Protein AF-A0A367J8D6-F1 (afdb_monomer)

Foldseek 3Di:
DDDDDVVVVQVVVQVVVQVVLVVLVLPFAKAKDWDDDPFKIWIWIWTDDPNDIDIGTPDIAGHDDDPVCVVRVVVVVVRVVVNVVSVVVSVVSSVVSVVVVVVVVVVVVVVVVVVVPDDPPDDDDDDDD

Radius of gyration: 26.71 Å; Cα contacts (8 Å, |Δi|>4): 122; chains: 1; bounding box: 80×25×90 Å

Sequence (129 aa):
RGDISDFVKLGIEMRDMLDEILSIGVDDASVFGILIEGKQVSTYAMNTKSGVFRMIQLGEYNAIEKLSELGHFPALFTGLMQVKNIALNTARAIEKTERENSRGKKRERVDRRKSAGSIPTLKKLRPST

Structure (mmCIF, N/CA/C/O backbone):
data_AF-A0A367J8D6-F1
#
_entry.id   AF-A0A367J8D6-F1
#
loop_
_atom_site.group_PDB
_atom_site.id
_atom_site.type_symbol
_atom_site.label_atom_id
_atom_site.label_alt_id
_atom_site.label_comp_id
_atom_site.label_asym_id
_atom_site.label_entity_id
_atom_site.label_seq_id
_atom_site.pdbx_PDB_ins_code
_atom_site.Cartn_x
_atom_site.Cartn_y
_atom_site.Cartn_z
_atom_site.occupancy
_atom_site.B_iso_or_equiv
_atom_site.auth_seq_id
_atom_site.auth_comp_id
_atom_site.auth_asym_id
_atom_site.auth_atom_id
_atom_site.pdbx_PDB_model_num
ATOM 1 N N . ARG A 1 1 ? -27.686 -0.433 -12.600 1.00 48.22 1 ARG A N 1
ATOM 2 C CA . ARG A 1 1 ? -26.209 -0.333 -12.674 1.00 48.22 1 ARG A CA 1
ATOM 3 C C . ARG A 1 1 ? -25.732 -0.353 -11.235 1.00 48.22 1 ARG A C 1
ATOM 5 O O . ARG A 1 1 ? -26.138 0.539 -10.512 1.00 48.22 1 ARG A O 1
ATOM 12 N N . GLY A 1 2 ? -25.060 -1.417 -10.797 1.00 62.97 2 GLY A N 1
ATOM 13 C CA . GLY A 1 2 ? -24.491 -1.467 -9.447 1.00 62.97 2 GLY A CA 1
ATOM 14 C C . GLY A 1 2 ? -23.197 -0.665 -9.419 1.00 62.97 2 GLY A C 1
ATOM 15 O O . GLY A 1 2 ? -22.439 -0.723 -10.390 1.00 62.97 2 GLY A O 1
ATOM 16 N N . ASP A 1 3 ? -22.983 0.102 -8.358 1.00 82.81 3 ASP A N 1
ATOM 17 C CA . ASP A 1 3 ? -21.739 0.836 -8.160 1.00 82.81 3 ASP A CA 1
ATOM 18 C C . ASP A 1 3 ? -20.574 -0.144 -7.966 1.00 82.81 3 ASP A C 1
ATOM 20 O O . ASP A 1 3 ? -20.717 -1.205 -7.356 1.00 82.81 3 ASP A O 1
ATOM 24 N N . ILE A 1 4 ? -19.412 0.194 -8.527 1.00 88.19 4 ILE A N 1
ATOM 25 C CA . ILE A 1 4 ? -18.181 -0.583 -8.341 1.00 88.19 4 ILE A CA 1
ATOM 26 C C . ILE A 1 4 ? -17.727 -0.408 -6.884 1.00 88.19 4 ILE A C 1
ATOM 28 O O . ILE A 1 4 ? -17.629 0.727 -6.413 1.00 88.19 4 ILE A O 1
ATOM 32 N N . SER A 1 5 ? -17.431 -1.515 -6.195 1.00 94.38 5 SER A N 1
ATOM 33 C CA . SER A 1 5 ? -16.904 -1.512 -4.820 1.00 94.38 5 SER A CA 1
ATOM 34 C C . SER A 1 5 ? -15.568 -0.765 -4.732 1.00 94.38 5 SER A C 1
ATOM 36 O O . SER A 1 5 ? -14.719 -0.889 -5.618 1.00 94.38 5 SER A O 1
ATOM 38 N N . ASP A 1 6 ? -15.354 -0.033 -3.638 1.00 95.38 6 ASP A N 1
ATOM 39 C CA . ASP A 1 6 ? -14.107 0.696 -3.388 1.00 95.38 6 ASP A CA 1
ATOM 40 C C . ASP A 1 6 ? -12.895 -0.236 -3.258 1.00 95.38 6 ASP A C 1
ATOM 42 O O . ASP A 1 6 ? -11.801 0.133 -3.678 1.00 95.38 6 ASP A O 1
ATOM 46 N N . PHE A 1 7 ? -13.092 -1.484 -2.815 1.00 96.00 7 PHE A N 1
ATOM 47 C CA . PHE A 1 7 ? -12.056 -2.518 -2.862 1.00 96.00 7 PHE A CA 1
ATOM 48 C C . PHE A 1 7 ? -11.575 -2.787 -4.298 1.00 96.00 7 PHE A C 1
ATOM 50 O O . PHE A 1 7 ? -10.374 -2.874 -4.555 1.00 96.00 7 PHE A O 1
ATOM 57 N N . VAL A 1 8 ? -12.503 -2.872 -5.258 1.00 95.94 8 VAL A N 1
ATOM 58 C CA . VAL A 1 8 ? -12.168 -3.093 -6.675 1.00 95.94 8 VAL A CA 1
ATOM 59 C C . VAL A 1 8 ? -11.464 -1.870 -7.261 1.00 95.94 8 VAL A C 1
ATOM 61 O O . VAL A 1 8 ? -10.474 -2.029 -7.971 1.00 95.94 8 VAL A O 1
ATOM 64 N N . LYS A 1 9 ? -11.928 -0.657 -6.936 1.00 96.62 9 LYS A N 1
ATOM 65 C CA . LYS A 1 9 ? -11.270 0.589 -7.367 1.00 96.62 9 LYS A CA 1
ATOM 66 C C . LYS A 1 9 ? -9.843 0.678 -6.831 1.00 96.62 9 LYS A C 1
ATOM 68 O O . LYS A 1 9 ? -8.937 0.987 -7.595 1.00 96.62 9 LYS A O 1
ATOM 73 N N . LEU A 1 10 ? -9.641 0.340 -5.555 1.00 97.50 10 LEU A N 1
ATOM 74 C CA . LEU A 1 10 ? -8.316 0.298 -4.941 1.00 97.50 10 LEU A CA 1
ATOM 75 C C . LEU A 1 10 ? -7.399 -0.692 -5.666 1.00 97.50 10 LEU A C 1
ATOM 77 O O . LEU A 1 10 ? -6.250 -0.368 -5.950 1.00 97.50 10 LEU A O 1
ATOM 81 N N . GLY A 1 11 ? -7.905 -1.881 -6.002 1.00 97.44 11 GLY A N 1
ATOM 82 C CA . GLY A 1 11 ? -7.145 -2.873 -6.759 1.00 97.44 11 GLY A CA 1
ATOM 83 C C . GLY A 1 11 ? -6.735 -2.389 -8.155 1.00 97.44 11 GLY A C 1
ATOM 84 O O . GLY A 1 11 ? -5.612 -2.653 -8.576 1.00 97.44 11 GLY A O 1
ATOM 85 N N . ILE A 1 12 ? -7.614 -1.667 -8.857 1.00 97.25 12 ILE A N 1
ATOM 86 C CA . ILE A 1 12 ? -7.309 -1.073 -10.169 1.00 97.25 12 ILE A CA 1
ATOM 87 C C . ILE A 1 12 ? -6.213 -0.012 -10.028 1.00 97.25 12 ILE A C 1
ATOM 89 O O . ILE A 1 12 ? -5.190 -0.119 -10.693 1.00 97.25 12 ILE A O 1
ATOM 93 N N . GLU A 1 13 ? -6.369 0.932 -9.099 1.00 97.50 13 GLU A N 1
ATOM 94 C CA . GLU A 1 13 ? -5.387 2.000 -8.872 1.00 97.50 13 GLU A CA 1
ATOM 95 C C . GLU A 1 13 ? -4.008 1.436 -8.492 1.00 97.50 13 GLU A C 1
ATOM 97 O O . GLU A 1 13 ? -2.973 1.841 -9.018 1.00 97.50 13 GLU A O 1
ATOM 102 N N . MET A 1 14 ? -3.978 0.443 -7.597 1.00 97.50 14 MET A N 1
ATOM 103 C CA . MET A 1 14 ? -2.737 -0.228 -7.209 1.00 97.50 14 MET A CA 1
ATOM 104 C C . MET A 1 14 ? -2.077 -0.947 -8.387 1.00 97.50 14 MET A C 1
ATOM 106 O O . MET A 1 14 ? -0.850 -0.954 -8.489 1.00 97.50 14 MET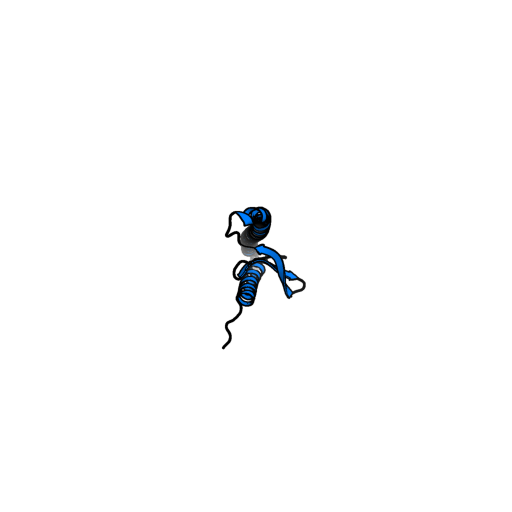 A O 1
ATOM 110 N N . ARG A 1 15 ? -2.863 -1.551 -9.278 1.00 97.25 15 ARG A N 1
ATOM 111 C CA . ARG A 1 15 ? -2.323 -2.190 -10.475 1.00 97.25 15 ARG A CA 1
ATOM 112 C C . ARG A 1 15 ? -1.693 -1.159 -11.404 1.00 97.25 15 ARG A C 1
ATOM 114 O O . ARG A 1 15 ? -0.554 -1.368 -11.808 1.00 97.25 15 ARG A O 1
ATOM 121 N N . ASP A 1 16 ? -2.401 -0.072 -11.692 1.00 96.94 16 ASP A N 1
ATOM 122 C CA . ASP A 1 16 ? -1.933 0.967 -12.612 1.00 96.94 16 ASP A CA 1
ATOM 123 C C . ASP A 1 16 ? -0.626 1.598 -12.100 1.00 96.94 16 ASP A C 1
ATOM 125 O O . ASP A 1 16 ? 0.359 1.669 -12.835 1.00 96.94 16 ASP A O 1
ATOM 129 N N . MET A 1 17 ? -0.548 1.917 -10.800 1.00 96.00 17 MET A N 1
ATOM 130 C CA . MET A 1 17 ? 0.697 2.384 -10.172 1.00 96.00 17 MET A CA 1
ATOM 131 C C . MET A 1 17 ? 1.843 1.371 -10.301 1.00 96.00 17 MET A C 1
ATOM 133 O O . MET A 1 17 ? 2.994 1.749 -10.528 1.00 96.00 17 MET A O 1
ATOM 137 N N . LEU A 1 18 ? 1.568 0.077 -10.112 1.00 96.12 18 LEU A N 1
ATOM 138 C CA . LEU A 1 18 ? 2.606 -0.945 -10.217 1.00 96.12 18 LEU A CA 1
ATOM 139 C C . LEU A 1 18 ? 3.082 -1.111 -11.665 1.00 96.12 18 LEU A C 1
ATOM 141 O O . LEU A 1 18 ? 4.286 -1.226 -11.884 1.00 96.12 18 LEU A O 1
ATOM 145 N N . ASP A 1 19 ? 2.169 -1.080 -12.636 1.00 95.81 19 ASP A N 1
ATOM 146 C CA . ASP A 1 19 ? 2.487 -1.113 -14.066 1.00 95.81 19 ASP A CA 1
ATOM 147 C C . ASP A 1 19 ? 3.402 0.061 -14.460 1.00 95.81 19 ASP A C 1
ATOM 149 O O . ASP A 1 19 ? 4.417 -0.139 -15.137 1.00 95.81 19 ASP A O 1
ATOM 153 N N . GLU A 1 20 ? 3.124 1.271 -13.964 1.00 95.25 20 GLU A N 1
ATOM 154 C CA . GLU A 1 20 ? 3.993 2.434 -14.172 1.00 95.25 20 GLU A CA 1
ATOM 155 C C . GLU A 1 20 ? 5.403 2.211 -13.610 1.00 95.25 20 GLU A C 1
ATOM 157 O O . GLU A 1 20 ? 6.395 2.458 -14.300 1.00 95.25 20 GLU A O 1
ATOM 162 N N . ILE A 1 21 ? 5.521 1.683 -12.391 1.00 94.69 21 ILE A N 1
ATOM 163 C CA . ILE A 1 21 ? 6.822 1.428 -11.755 1.00 94.69 21 ILE A CA 1
ATOM 164 C C . ILE A 1 21 ? 7.613 0.346 -12.502 1.00 94.69 21 ILE A C 1
ATOM 166 O O . ILE A 1 21 ? 8.821 0.496 -12.718 1.00 94.69 21 ILE A O 1
ATOM 170 N N . LEU A 1 22 ? 6.946 -0.722 -12.941 1.00 93.62 22 LEU A N 1
ATOM 171 C CA . LEU A 1 22 ? 7.570 -1.772 -13.747 1.00 93.62 22 LEU A CA 1
ATOM 172 C C . LEU A 1 22 ? 8.056 -1.217 -15.094 1.00 93.62 22 LEU A C 1
ATOM 174 O O . LEU A 1 22 ? 9.139 -1.584 -15.550 1.00 93.62 22 LEU A O 1
ATOM 178 N N . SER A 1 23 ? 7.328 -0.270 -15.696 1.00 93.25 23 SER A N 1
ATOM 179 C CA . SER A 1 23 ? 7.735 0.386 -16.948 1.00 93.25 23 SER A CA 1
ATOM 180 C C . SER A 1 23 ? 9.031 1.207 -16.826 1.00 93.25 23 SER A C 1
ATOM 182 O O . SER A 1 23 ? 9.761 1.365 -17.807 1.00 93.25 23 SER A O 1
ATOM 184 N N . ILE A 1 24 ? 9.364 1.681 -15.618 1.00 92.12 24 ILE A N 1
ATOM 185 C CA . ILE A 1 24 ? 10.626 2.379 -15.313 1.00 92.12 24 ILE A CA 1
ATOM 186 C C . ILE A 1 24 ? 11.812 1.392 -15.254 1.00 92.12 24 ILE A C 1
ATOM 188 O O . ILE A 1 24 ? 12.971 1.800 -15.398 1.00 92.12 24 ILE A O 1
ATOM 192 N N . GLY A 1 25 ? 11.535 0.095 -15.086 1.00 92.00 25 GLY A N 1
ATOM 193 C CA . GLY A 1 25 ? 12.531 -0.967 -14.935 1.00 92.00 25 GLY A CA 1
ATOM 194 C C . GLY A 1 25 ? 12.897 -1.260 -13.479 1.00 92.00 25 GLY A C 1
ATOM 195 O O . GLY A 1 25 ? 14.017 -1.687 -13.206 1.00 92.00 25 GLY A O 1
ATOM 196 N N . VAL A 1 26 ? 12.007 -0.971 -12.524 1.00 91.75 26 VAL A N 1
ATOM 197 C CA . VAL A 1 26 ? 12.184 -1.403 -11.130 1.00 91.75 26 VAL A CA 1
ATOM 198 C C . VAL A 1 26 ? 11.648 -2.828 -10.990 1.00 91.75 26 VAL A C 1
ATOM 200 O O . VAL A 1 26 ? 10.441 -3.031 -10.869 1.00 91.75 26 VAL A O 1
ATOM 203 N N . ASP A 1 27 ? 12.548 -3.808 -10.984 1.00 86.06 27 ASP A N 1
ATOM 204 C CA . ASP A 1 27 ? 12.191 -5.206 -10.733 1.00 86.06 27 ASP A CA 1
ATOM 205 C C . ASP A 1 27 ? 11.729 -5.418 -9.276 1.00 86.06 27 ASP A C 1
ATOM 207 O O . ASP A 1 27 ? 12.153 -4.707 -8.361 1.00 86.06 27 ASP A O 1
ATOM 211 N N . ASP A 1 28 ? 10.848 -6.401 -9.055 1.00 86.06 28 ASP A N 1
ATOM 212 C CA . ASP A 1 28 ? 10.305 -6.782 -7.737 1.00 86.06 28 ASP A CA 1
ATOM 213 C C . ASP A 1 28 ? 9.647 -5.634 -6.936 1.00 86.06 28 ASP A C 1
ATOM 215 O O . ASP A 1 28 ? 9.586 -5.651 -5.701 1.00 86.06 28 ASP A O 1
ATOM 219 N N . ALA A 1 29 ? 9.105 -4.634 -7.636 1.00 92.25 29 ALA A N 1
ATOM 220 C CA . ALA A 1 29 ? 8.399 -3.522 -7.017 1.00 92.25 29 ALA A CA 1
ATOM 221 C C . ALA A 1 29 ? 7.146 -3.969 -6.246 1.00 92.25 29 ALA A C 1
ATOM 223 O O . ALA A 1 29 ? 6.485 -4.964 -6.555 1.00 92.25 29 ALA A O 1
ATOM 224 N N . SER A 1 30 ? 6.809 -3.200 -5.212 1.00 94.31 30 SER A N 1
ATOM 225 C CA . SER A 1 30 ? 5.555 -3.341 -4.477 1.00 94.31 30 SER A CA 1
ATOM 226 C C . SER A 1 30 ? 4.928 -1.970 -4.257 1.00 94.31 30 SER A C 1
ATOM 228 O O . SER A 1 30 ? 5.617 -1.015 -3.898 1.00 94.31 30 SER A O 1
ATOM 230 N N . VAL A 1 31 ? 3.617 -1.877 -4.432 1.00 95.25 31 VAL A N 1
ATOM 231 C CA . VAL A 1 31 ? 2.821 -0.701 -4.066 1.00 95.25 31 VAL A CA 1
ATOM 232 C C . VAL A 1 31 ? 1.940 -1.028 -2.870 1.00 95.25 31 VAL A C 1
ATOM 234 O O . VAL A 1 31 ? 1.848 -2.184 -2.451 1.00 95.25 31 VAL A O 1
ATOM 237 N N . PHE A 1 32 ? 1.295 -0.014 -2.308 1.00 95.38 32 PHE A N 1
ATOM 238 C CA . PHE A 1 32 ? 0.465 -0.144 -1.120 1.00 95.38 32 PHE A CA 1
ATOM 239 C C . PHE A 1 32 ? -0.883 0.550 -1.312 1.00 95.38 32 PHE A C 1
ATOM 241 O O . PHE A 1 32 ? -1.018 1.454 -2.132 1.00 95.38 32 PHE A O 1
ATOM 248 N N . GLY A 1 33 ? -1.867 0.118 -0.533 1.00 95.06 33 GLY A N 1
ATOM 249 C CA . GLY A 1 33 ? -3.215 0.663 -0.529 1.00 95.06 33 GLY A CA 1
ATOM 250 C C . GLY A 1 33 ? -3.797 0.656 0.875 1.00 95.06 33 GLY A C 1
ATOM 251 O O . GLY A 1 33 ? -3.468 -0.208 1.690 1.00 95.06 33 GLY A O 1
ATOM 252 N N . ILE A 1 34 ? -4.655 1.629 1.161 1.00 96.19 34 ILE A N 1
ATOM 253 C CA . ILE A 1 34 ? -5.421 1.707 2.404 1.00 96.19 34 ILE A CA 1
ATOM 254 C C . ILE A 1 34 ? -6.891 1.760 2.002 1.00 96.19 34 ILE A C 1
ATOM 256 O O . ILE A 1 34 ? -7.292 2.651 1.258 1.00 96.19 34 ILE A O 1
ATOM 260 N N . LEU A 1 35 ? -7.674 0.807 2.493 1.00 96.81 35 LEU A N 1
ATOM 261 C CA . LEU A 1 35 ? -9.122 0.781 2.359 1.00 96.81 35 LEU A CA 1
ATOM 262 C C . LEU A 1 35 ? -9.741 1.136 3.707 1.00 96.81 35 LEU A C 1
ATOM 264 O O . LEU A 1 35 ? -9.364 0.561 4.728 1.00 96.81 35 LEU A O 1
ATOM 268 N N . ILE A 1 36 ? -10.683 2.073 3.702 1.00 94.69 36 ILE A N 1
ATOM 269 C CA . ILE A 1 36 ? -11.444 2.444 4.891 1.00 94.69 36 ILE A CA 1
ATOM 270 C C . ILE A 1 36 ? -12.919 2.206 4.596 1.00 94.69 36 ILE A C 1
ATOM 272 O O . ILE A 1 36 ? -13.493 2.874 3.740 1.00 94.69 36 ILE A O 1
ATOM 276 N N . GLU A 1 37 ? -13.523 1.267 5.317 1.00 93.88 37 GLU A N 1
ATOM 277 C CA . GLU A 1 37 ? -14.939 0.922 5.196 1.00 93.88 37 GLU A CA 1
ATOM 278 C C . GLU A 1 37 ? -15.608 1.067 6.566 1.00 93.88 37 GLU A C 1
ATOM 280 O O . GLU A 1 37 ? -15.439 0.256 7.480 1.00 93.88 37 GLU A O 1
ATOM 285 N N . GLY A 1 38 ? -16.344 2.167 6.739 1.00 92.94 38 GLY A N 1
ATOM 286 C CA . GLY A 1 38 ? -16.870 2.558 8.044 1.00 92.94 38 GLY A CA 1
ATOM 287 C C . GLY A 1 38 ? -15.734 2.782 9.044 1.00 92.94 38 GLY A C 1
ATOM 288 O O . GLY A 1 38 ? -14.961 3.726 8.903 1.00 92.94 38 GLY A O 1
ATOM 289 N N . LYS A 1 39 ? -15.639 1.908 10.054 1.00 92.69 39 LYS A N 1
ATOM 290 C CA . LYS A 1 39 ? -14.585 1.950 11.082 1.00 92.69 39 LYS A CA 1
ATOM 291 C C . LYS A 1 39 ? -13.395 1.051 10.780 1.00 92.69 39 LYS A C 1
ATOM 293 O O . LYS A 1 39 ? -12.392 1.141 11.481 1.00 92.69 39 LYS A O 1
ATOM 298 N N . GLN A 1 40 ? -13.509 0.167 9.796 1.00 95.12 40 GLN A N 1
ATOM 299 C CA . GLN A 1 40 ? -12.457 -0.783 9.482 1.00 95.12 40 GLN A CA 1
ATOM 300 C C . GLN A 1 40 ? -11.425 -0.113 8.577 1.00 95.12 40 GLN A C 1
ATOM 302 O O . GLN A 1 40 ? -11.769 0.512 7.577 1.00 95.12 40 GLN A O 1
ATOM 307 N N . VAL A 1 41 ? -10.157 -0.246 8.945 1.00 96.38 41 VAL A N 1
ATOM 308 C CA . VAL A 1 41 ? -8.997 0.191 8.175 1.00 96.38 41 VAL A CA 1
ATOM 309 C C . VAL A 1 41 ? -8.227 -1.055 7.771 1.00 96.38 41 VAL A C 1
ATOM 311 O O . VAL A 1 41 ? -7.612 -1.707 8.615 1.00 96.38 41 VAL A O 1
ATOM 314 N N . SER A 1 42 ? -8.226 -1.361 6.482 1.00 97.06 42 SER A N 1
ATOM 315 C CA . SER A 1 42 ? -7.517 -2.503 5.911 1.00 97.06 42 SER A CA 1
ATOM 316 C C . SER A 1 42 ? -6.371 -2.009 5.041 1.00 97.06 42 SER A C 1
ATOM 318 O O . SER A 1 42 ? -6.550 -1.150 4.178 1.00 97.06 42 SER A O 1
ATOM 320 N N . THR A 1 43 ? -5.171 -2.531 5.266 1.00 97.31 43 THR A N 1
ATOM 321 C CA . THR A 1 43 ? -3.980 -2.167 4.492 1.00 97.31 43 THR A CA 1
ATOM 322 C C . THR A 1 43 ? -3.602 -3.299 3.552 1.00 97.31 43 THR A C 1
ATOM 324 O O . THR A 1 43 ? -3.717 -4.477 3.890 1.00 97.31 43 THR A O 1
ATOM 327 N N . TYR A 1 44 ? -3.134 -2.944 2.361 1.00 97.12 44 TYR A N 1
ATOM 328 C CA . TYR A 1 44 ? -2.804 -3.888 1.302 1.00 97.12 44 TYR A CA 1
ATOM 329 C C . TYR A 1 44 ? -1.451 -3.562 0.681 1.00 97.12 44 TYR A C 1
ATOM 331 O O . TYR A 1 44 ? -1.063 -2.399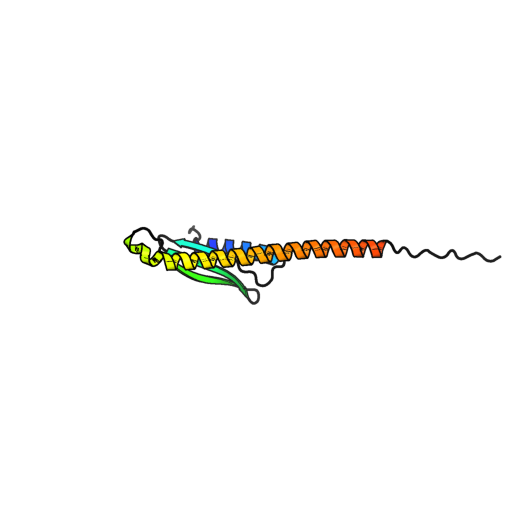 0.590 1.00 97.12 44 TYR A O 1
ATOM 339 N N . ALA A 1 45 ? -0.761 -4.593 0.207 1.00 96.69 45 ALA A N 1
ATOM 340 C CA . ALA A 1 45 ? 0.339 -4.479 -0.738 1.00 96.69 45 ALA A CA 1
ATOM 341 C C . ALA A 1 45 ? -0.050 -5.142 -2.057 1.00 96.69 45 ALA A C 1
ATOM 343 O O . ALA A 1 45 ? -0.764 -6.144 -2.060 1.00 96.69 45 ALA A O 1
ATOM 344 N N . MET A 1 46 ? 0.453 -4.622 -3.170 1.00 97.38 46 MET A N 1
ATOM 345 C CA . MET A 1 46 ? 0.373 -5.301 -4.457 1.00 97.38 46 MET A CA 1
ATOM 346 C C . MET A 1 46 ? 1.756 -5.414 -5.070 1.00 97.38 46 MET A C 1
ATOM 348 O O . MET A 1 46 ? 2.523 -4.455 -5.080 1.00 97.38 46 MET A O 1
ATOM 352 N N . ASN A 1 47 ? 2.065 -6.600 -5.574 1.00 95.50 47 ASN A N 1
ATOM 353 C CA . ASN A 1 47 ? 3.261 -6.866 -6.358 1.00 95.50 47 ASN A CA 1
ATOM 354 C C . ASN A 1 47 ? 2.969 -7.923 -7.425 1.00 95.50 47 ASN A C 1
ATOM 356 O O . ASN A 1 47 ? 1.892 -8.526 -7.461 1.00 95.50 47 ASN A O 1
ATOM 360 N N . THR A 1 48 ? 3.947 -8.156 -8.289 1.00 94.81 48 THR A N 1
ATOM 361 C CA . THR A 1 48 ? 3.891 -9.198 -9.311 1.00 94.81 48 THR A CA 1
ATOM 362 C C . THR A 1 48 ? 4.688 -10.418 -8.881 1.00 94.81 48 THR A C 1
ATOM 364 O O . THR A 1 48 ? 5.809 -10.307 -8.389 1.00 94.81 48 THR A O 1
ATOM 367 N N . LYS A 1 49 ? 4.135 -11.612 -9.096 1.00 91.94 49 LYS A N 1
ATOM 368 C CA . LYS A 1 49 ? 4.880 -12.871 -8.997 1.00 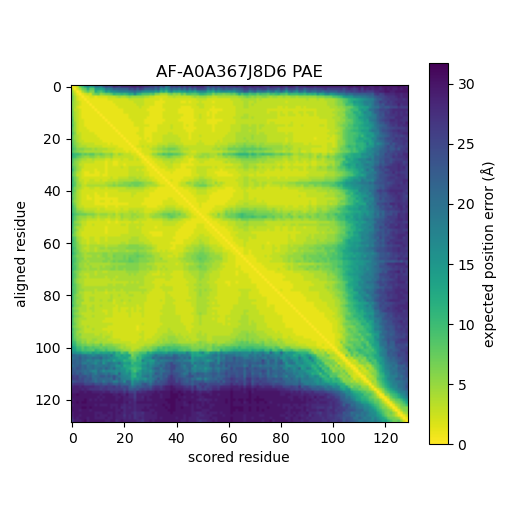91.94 49 LYS A CA 1
ATOM 369 C C . LYS A 1 49 ? 4.511 -13.748 -10.181 1.00 91.94 49 LYS A C 1
ATOM 371 O O . LYS A 1 49 ? 3.332 -13.983 -10.419 1.00 91.94 49 LYS A O 1
ATOM 376 N N . SER A 1 50 ? 5.514 -14.210 -10.928 1.00 89.94 50 SER A N 1
ATOM 377 C CA . SER A 1 50 ? 5.307 -15.064 -12.110 1.00 89.94 50 SER A CA 1
ATOM 378 C C . SER A 1 50 ? 4.331 -14.460 -13.137 1.00 89.94 50 SER A C 1
ATOM 380 O O . SER A 1 50 ? 3.509 -15.171 -13.702 1.00 89.94 50 SER A O 1
ATOM 382 N N . GLY A 1 51 ? 4.396 -13.140 -13.348 1.00 86.31 51 GLY A N 1
ATOM 383 C CA . GLY A 1 51 ? 3.536 -12.422 -14.300 1.00 86.31 51 GLY A CA 1
ATOM 384 C C . GLY A 1 51 ? 2.102 -12.160 -13.825 1.00 86.31 51 GLY A C 1
ATOM 385 O O . GLY A 1 51 ? 1.295 -11.662 -14.602 1.00 86.31 51 GLY A O 1
ATOM 386 N N . VAL A 1 52 ? 1.772 -12.473 -12.568 1.00 92.00 52 VAL A N 1
ATOM 387 C CA . VAL A 1 52 ? 0.437 -12.254 -11.995 1.00 92.00 52 VAL A CA 1
ATOM 388 C C . VAL A 1 52 ? 0.494 -11.188 -10.905 1.00 92.00 52 VAL A C 1
ATOM 390 O O . VAL A 1 52 ? 1.343 -11.254 -10.011 1.00 92.00 52 VAL A O 1
ATOM 393 N N . PHE A 1 53 ? -0.438 -10.234 -10.960 1.00 94.50 53 PHE A N 1
ATOM 394 C CA . PHE A 1 53 ? -0.682 -9.267 -9.890 1.00 94.50 53 PHE A CA 1
ATOM 395 C C . PHE A 1 53 ? -1.323 -9.963 -8.696 1.00 94.50 53 PHE A C 1
ATOM 397 O O . PHE A 1 53 ? -2.356 -10.620 -8.831 1.00 94.50 53 PHE A O 1
ATOM 404 N N . ARG A 1 54 ? -0.735 -9.798 -7.513 1.00 95.44 54 ARG A N 1
ATOM 405 C CA . ARG A 1 54 ? -1.312 -10.285 -6.258 1.00 95.44 54 ARG A CA 1
ATOM 406 C C . ARG A 1 54 ? -1.508 -9.123 -5.299 1.00 95.44 54 ARG A C 1
ATOM 408 O O . ARG A 1 54 ? -0.552 -8.434 -4.955 1.00 95.44 54 ARG A O 1
ATOM 415 N N . MET A 1 55 ? -2.748 -8.932 -4.865 1.00 96.50 55 MET A N 1
ATOM 416 C CA . MET A 1 55 ? -3.102 -8.030 -3.775 1.00 96.50 55 MET A CA 1
ATOM 417 C C . MET A 1 55 ? -3.093 -8.834 -2.474 1.00 96.50 55 MET A C 1
ATOM 419 O O . MET A 1 55 ? -3.738 -9.876 -2.380 1.00 96.50 55 MET A O 1
ATOM 423 N N . ILE A 1 56 ? -2.316 -8.388 -1.496 1.00 96.06 56 ILE A N 1
ATOM 424 C CA . ILE A 1 56 ? -2.072 -9.080 -0.231 1.00 96.06 56 ILE A CA 1
ATOM 425 C C . ILE A 1 56 ? -2.523 -8.151 0.889 1.00 96.06 56 ILE A C 1
ATOM 427 O O . ILE A 1 56 ? -2.017 -7.035 0.993 1.00 96.06 56 ILE A O 1
ATOM 431 N N . GLN A 1 57 ? -3.449 -8.603 1.733 1.00 96.81 57 GLN A N 1
ATOM 432 C CA . GLN A 1 57 ? -3.817 -7.875 2.945 1.00 96.81 57 GLN A CA 1
ATOM 433 C C . GLN A 1 57 ? -2.651 -7.930 3.939 1.00 96.81 57 GLN A C 1
ATOM 435 O O . GLN A 1 57 ? -2.137 -9.004 4.250 1.00 96.81 57 GLN A O 1
ATOM 440 N N . LEU A 1 58 ? -2.212 -6.764 4.402 1.00 95.56 58 LEU A N 1
ATOM 441 C CA . LEU A 1 58 ? -1.121 -6.610 5.364 1.00 95.56 58 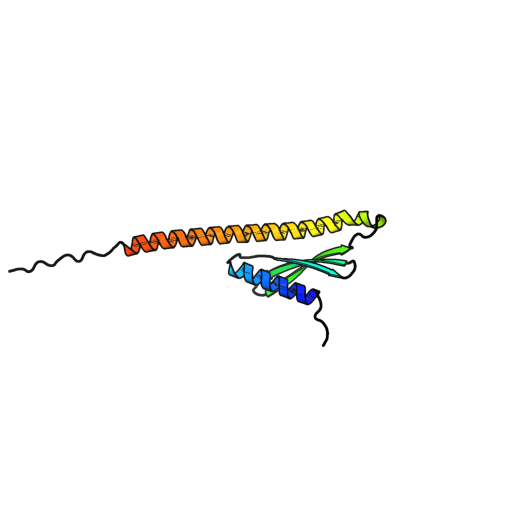LEU A CA 1
ATOM 442 C C . LEU A 1 58 ? -1.646 -6.574 6.798 1.00 95.56 58 LEU A C 1
ATOM 444 O O . LEU A 1 58 ? -1.009 -7.104 7.706 1.00 95.56 58 LEU A O 1
ATOM 448 N N . GLY A 1 59 ? -2.804 -5.949 6.996 1.00 95.69 59 GLY A N 1
ATOM 449 C CA . GLY A 1 59 ? -3.421 -5.818 8.302 1.00 95.69 59 GLY A CA 1
ATOM 450 C C . GLY A 1 59 ? -4.835 -5.268 8.226 1.00 95.69 59 GLY A C 1
ATOM 451 O O . GLY A 1 59 ? -5.270 -4.737 7.202 1.00 95.69 59 GLY A O 1
ATOM 452 N N . GLU A 1 60 ? -5.534 -5.410 9.342 1.00 96.69 60 GLU A N 1
ATOM 453 C CA . GLU A 1 60 ? -6.880 -4.907 9.561 1.00 96.69 60 GLU A CA 1
ATOM 454 C C . GLU A 1 60 ? -6.956 -4.311 10.964 1.00 96.69 60 GLU A C 1
ATOM 456 O O . GLU A 1 60 ? -6.481 -4.904 11.936 1.00 96.69 60 GLU A O 1
ATOM 461 N N . TYR A 1 61 ? -7.526 -3.117 11.057 1.00 95.56 61 TYR A N 1
ATOM 462 C CA . TYR A 1 61 ? -7.557 -2.317 12.270 1.00 95.56 61 TYR A CA 1
ATOM 463 C C . TYR A 1 61 ? -8.893 -1.593 12.382 1.00 95.56 61 TYR A C 1
ATOM 465 O O . TYR A 1 61 ? -9.592 -1.402 11.392 1.00 95.56 61 TYR A O 1
ATOM 473 N N . ASN A 1 62 ? -9.219 -1.124 13.582 1.00 94.25 62 ASN A N 1
ATOM 474 C CA . ASN A 1 62 ? -10.331 -0.202 13.775 1.00 94.25 62 ASN A CA 1
ATOM 475 C C . ASN A 1 62 ? -9.807 1.230 13.891 1.00 94.25 62 ASN A C 1
ATOM 477 O O . ASN A 1 62 ? -8.802 1.481 14.563 1.00 94.25 62 ASN A O 1
ATOM 481 N N . ALA A 1 63 ? -10.509 2.170 13.264 1.00 92.69 63 ALA A N 1
ATOM 482 C CA . ALA A 1 63 ? -10.344 3.588 13.522 1.00 92.69 63 ALA A CA 1
ATOM 483 C C . ALA A 1 63 ? -10.654 3.887 14.998 1.00 92.69 63 ALA A C 1
ATOM 485 O O . ALA A 1 63 ? -11.583 3.322 15.577 1.00 92.69 63 ALA A O 1
ATOM 486 N N . ILE A 1 64 ? -9.855 4.767 15.603 1.00 94.19 64 ILE A N 1
ATOM 487 C CA . ILE A 1 64 ? -10.009 5.159 17.006 1.00 94.19 64 ILE A CA 1
ATOM 488 C C . ILE A 1 64 ? -10.927 6.376 17.062 1.00 94.19 64 ILE A C 1
ATOM 490 O O . ILE A 1 64 ? -10.535 7.465 16.649 1.00 94.19 64 ILE A O 1
ATOM 494 N N . GLU A 1 65 ? -12.136 6.196 17.581 1.00 93.75 65 GLU A N 1
ATOM 495 C CA . GLU A 1 65 ? -13.134 7.264 17.701 1.00 93.75 65 GLU A CA 1
ATOM 496 C C . GLU A 1 65 ? -13.366 7.680 19.156 1.00 93.75 65 GLU A C 1
ATOM 498 O O . GLU A 1 65 ? -13.850 8.782 19.423 1.00 93.75 65 GLU A O 1
ATOM 503 N N . LYS A 1 66 ? -13.037 6.804 20.115 1.00 95.62 66 LYS A N 1
ATOM 504 C CA . LYS A 1 66 ? -13.267 7.028 21.548 1.00 95.62 66 LYS A CA 1
ATOM 505 C C . LYS A 1 66 ? -11.995 6.841 22.365 1.00 95.62 66 LYS A C 1
ATOM 507 O O . LYS A 1 66 ? -11.157 5.999 22.060 1.00 95.62 66 LYS A O 1
ATOM 512 N N . LEU A 1 67 ? -11.902 7.546 23.496 1.00 96.25 67 LEU A N 1
ATOM 513 C CA . LEU A 1 67 ? -10.786 7.395 24.440 1.00 96.25 67 LEU A CA 1
ATOM 514 C C . LEU A 1 67 ? -10.630 5.947 24.940 1.00 96.25 67 LEU A C 1
ATOM 516 O O . LEU A 1 67 ? -9.511 5.469 25.098 1.00 96.25 67 LEU A O 1
ATOM 520 N N . SER A 1 68 ? -11.739 5.226 25.128 1.00 96.88 68 SER A N 1
ATOM 521 C CA . SER A 1 68 ? -11.733 3.810 25.524 1.00 96.88 68 SER A CA 1
ATOM 522 C C . SER A 1 68 ? -11.061 2.890 24.501 1.00 96.88 68 SER A C 1
ATOM 524 O O . SER A 1 68 ? -10.646 1.789 24.845 1.00 96.88 68 SER A O 1
ATOM 526 N N . GLU A 1 69 ? -10.958 3.320 23.244 1.00 95.75 69 GLU A N 1
ATOM 527 C CA . GLU A 1 69 ? -10.367 2.549 22.151 1.00 95.75 69 GLU A CA 1
ATOM 528 C C . GLU A 1 69 ? -8.872 2.847 21.983 1.00 95.75 69 GLU A C 1
ATOM 530 O O . GLU A 1 69 ? -8.202 2.141 21.233 1.00 95.75 69 GLU A O 1
ATOM 535 N N . LEU A 1 70 ? -8.322 3.837 22.701 1.00 95.25 70 LEU A N 1
ATOM 536 C CA . LEU A 1 70 ? -6.941 4.303 22.541 1.00 95.25 70 LEU A CA 1
ATOM 537 C C . LEU A 1 70 ? -5.900 3.190 22.750 1.00 95.25 70 LEU A C 1
ATOM 539 O O . LEU A 1 70 ? -4.824 3.239 22.160 1.00 95.25 70 L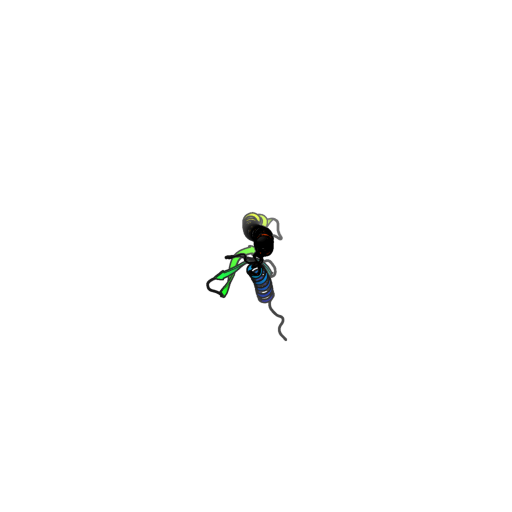EU A O 1
ATOM 543 N N . GLY A 1 71 ? -6.234 2.144 23.512 1.00 96.19 71 GLY A N 1
ATOM 544 C CA . GLY A 1 71 ? -5.395 0.949 23.654 1.00 96.19 71 GLY A CA 1
ATOM 545 C C . GLY A 1 71 ? -5.103 0.216 22.335 1.00 96.19 71 GLY A C 1
ATOM 546 O O . GLY A 1 71 ? -4.088 -0.467 22.240 1.00 96.19 71 GLY A O 1
ATOM 547 N N . HIS A 1 72 ? -5.932 0.391 21.299 1.00 94.31 72 HIS A N 1
ATOM 548 C CA . HIS A 1 72 ? -5.717 -0.178 19.962 1.00 94.31 72 HIS A CA 1
ATOM 549 C C . HIS A 1 72 ? -4.860 0.717 19.054 1.00 94.31 72 HIS A C 1
ATOM 551 O O . HIS A 1 72 ? -4.404 0.268 18.000 1.00 94.31 72 HIS A O 1
ATOM 557 N N . PHE A 1 73 ? -4.608 1.969 19.455 1.00 94.62 73 PHE A N 1
ATOM 558 C CA . PHE A 1 73 ? -3.829 2.919 18.663 1.00 94.62 73 PHE A CA 1
ATOM 559 C C . PHE A 1 73 ? -2.427 2.405 18.304 1.00 94.62 73 PHE A C 1
ATOM 561 O O . PHE A 1 73 ? -2.049 2.554 17.143 1.00 94.62 73 PHE A O 1
ATOM 568 N N . PRO A 1 74 ? -1.662 1.748 19.206 1.00 95.56 74 PRO A N 1
ATOM 569 C CA . PRO A 1 74 ? -0.362 1.192 18.842 1.00 95.56 74 PRO A CA 1
ATOM 570 C C . PRO A 1 74 ? -0.440 0.205 17.672 1.00 95.56 74 PRO A C 1
ATOM 572 O O . PRO A 1 74 ? 0.384 0.283 16.768 1.00 95.56 74 PRO A O 1
ATOM 575 N N . ALA A 1 75 ? -1.451 -0.669 17.640 1.00 92.88 75 ALA A N 1
ATOM 576 C CA . ALA A 1 75 ? -1.614 -1.647 16.566 1.00 92.88 75 ALA A CA 1
ATOM 577 C C . ALA A 1 75 ? -1.944 -0.973 15.225 1.00 92.88 75 ALA A C 1
ATOM 579 O O . ALA A 1 75 ? -1.276 -1.246 14.226 1.00 92.88 75 ALA A O 1
ATOM 580 N N . LEU A 1 76 ? -2.909 -0.042 15.222 1.00 94.62 76 LEU A N 1
ATOM 581 C CA . LEU A 1 76 ? -3.239 0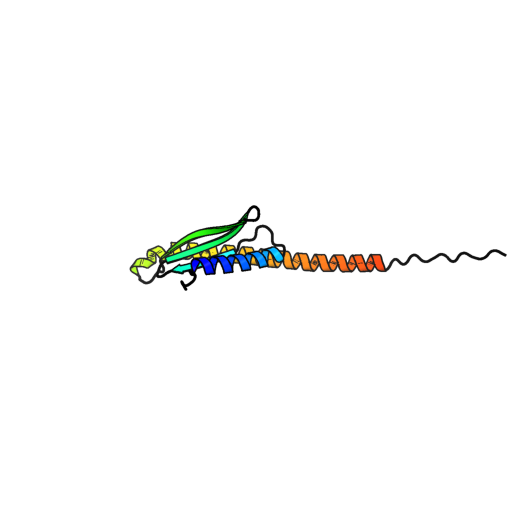.771 14.045 1.00 94.62 76 LEU A CA 1
ATOM 582 C C . LEU A 1 76 ? -1.998 1.514 13.532 1.00 94.62 76 LEU A C 1
ATOM 584 O O . LEU A 1 76 ? -1.684 1.482 12.342 1.00 94.62 76 LEU A O 1
ATOM 588 N N . PHE A 1 77 ? -1.259 2.151 14.439 1.00 95.00 77 PHE A N 1
ATOM 589 C CA . PHE A 1 77 ? -0.070 2.917 14.096 1.00 95.00 77 PHE A CA 1
ATOM 590 C C . PHE A 1 77 ? 1.049 2.029 13.540 1.00 95.00 77 PHE A C 1
ATOM 592 O O . PHE A 1 77 ? 1.697 2.406 12.565 1.00 95.00 77 PHE A O 1
ATOM 599 N N . THR A 1 78 ? 1.251 0.824 14.085 1.00 93.50 78 THR A N 1
ATOM 600 C CA . THR A 1 78 ? 2.183 -0.164 13.522 1.00 93.50 78 THR A CA 1
ATOM 601 C C . THR A 1 78 ? 1.809 -0.531 12.085 1.00 93.50 78 THR A C 1
ATOM 603 O O . THR A 1 78 ? 2.694 -0.558 11.228 1.00 93.50 78 THR A O 1
ATOM 606 N N . GLY A 1 79 ? 0.523 -0.743 11.795 1.00 91.50 79 GLY A N 1
ATOM 607 C CA . GLY A 1 79 ? 0.044 -0.993 10.433 1.00 91.50 79 GLY A CA 1
ATOM 608 C C . GLY A 1 79 ? 0.345 0.158 9.475 1.00 91.50 79 GLY A C 1
ATOM 609 O O . GLY A 1 79 ? 0.916 -0.045 8.403 1.00 91.50 79 GLY A O 1
ATOM 610 N N . LEU A 1 80 ? 0.054 1.394 9.887 1.00 93.69 80 LEU A N 1
ATOM 611 C CA . LEU A 1 80 ? 0.360 2.591 9.093 1.00 93.69 80 LEU A CA 1
ATOM 612 C C . LEU A 1 80 ? 1.871 2.779 8.875 1.00 93.69 80 LEU A C 1
ATOM 614 O O . LEU A 1 80 ? 2.307 3.192 7.798 1.00 93.69 80 LEU A O 1
ATOM 618 N N . MET A 1 81 ? 2.695 2.428 9.864 1.00 95.50 81 MET A N 1
ATOM 619 C CA . MET A 1 81 ? 4.152 2.462 9.737 1.00 95.50 81 MET A CA 1
ATOM 620 C C . MET A 1 81 ? 4.678 1.435 8.730 1.00 95.50 81 MET A C 1
ATOM 622 O O . MET A 1 81 ? 5.626 1.735 8.004 1.00 95.50 81 MET A O 1
ATOM 626 N N . GLN A 1 82 ? 4.067 0.251 8.636 1.00 93.19 82 GLN A N 1
ATOM 627 C CA . GLN A 1 82 ? 4.408 -0.719 7.590 1.00 93.19 82 GLN A CA 1
ATOM 628 C C . GLN A 1 82 ? 4.111 -0.156 6.197 1.00 93.19 82 GLN A C 1
ATOM 630 O O . GLN A 1 82 ? 4.973 -0.224 5.319 1.00 93.19 82 GLN A O 1
ATOM 635 N N . VAL A 1 83 ? 2.947 0.475 6.023 1.00 93.12 83 VAL A N 1
ATOM 636 C CA . VAL A 1 83 ? 2.562 1.131 4.765 1.00 93.12 83 VAL A CA 1
ATOM 637 C C . VAL A 1 83 ? 3.581 2.202 4.366 1.00 93.12 83 VAL A C 1
ATOM 639 O O . VAL A 1 83 ? 4.121 2.167 3.259 1.00 93.12 83 VAL A O 1
ATOM 642 N N . LYS A 1 84 ? 3.930 3.099 5.298 1.00 94.88 84 LYS A N 1
ATOM 643 C CA . LYS A 1 84 ? 4.973 4.117 5.098 1.00 94.88 84 LYS A CA 1
ATOM 644 C C . LYS A 1 84 ? 6.301 3.498 4.647 1.00 94.88 84 LYS A C 1
ATOM 646 O O . LYS A 1 84 ? 6.965 4.038 3.764 1.00 94.88 84 LYS A O 1
ATOM 651 N N . ASN A 1 85 ? 6.721 2.397 5.265 1.00 93.81 85 ASN A N 1
ATOM 652 C CA . ASN A 1 85 ? 8.005 1.772 4.956 1.00 93.81 85 ASN A CA 1
ATOM 653 C C . ASN A 1 85 ? 8.029 1.163 3.548 1.00 93.81 85 ASN A C 1
ATOM 655 O O . ASN A 1 85 ? 9.031 1.317 2.851 1.00 93.81 85 ASN A O 1
ATOM 659 N N . ILE A 1 86 ? 6.935 0.529 3.110 1.00 91.38 86 ILE A N 1
ATOM 660 C CA . ILE A 1 86 ? 6.798 0.033 1.731 1.00 91.38 86 ILE A CA 1
ATOM 661 C C . ILE A 1 86 ? 6.901 1.206 0.752 1.00 91.38 86 ILE A C 1
ATOM 663 O O . ILE A 1 86 ? 7.744 1.174 -0.141 1.00 91.38 86 ILE A O 1
ATOM 667 N N . ALA A 1 87 ? 6.134 2.276 0.986 1.00 91.50 87 ALA A N 1
ATOM 668 C CA . ALA A 1 87 ? 6.155 3.487 0.165 1.00 91.50 87 ALA A CA 1
ATOM 669 C C . ALA A 1 87 ? 7.572 4.055 -0.015 1.00 91.50 87 ALA A C 1
ATOM 671 O O . ALA A 1 87 ? 8.021 4.313 -1.132 1.00 91.50 87 ALA A O 1
ATOM 672 N N . LEU A 1 88 ? 8.299 4.216 1.096 1.00 95.19 88 LEU A N 1
ATOM 673 C CA . LEU A 1 88 ? 9.654 4.768 1.100 1.00 95.19 88 LEU A CA 1
ATOM 674 C C . LEU A 1 88 ? 10.658 3.866 0.384 1.00 95.19 88 LEU A C 1
ATOM 676 O O . LEU A 1 88 ? 11.544 4.368 -0.307 1.00 95.19 88 LEU A O 1
ATOM 680 N N . ASN A 1 89 ? 10.550 2.550 0.555 1.00 93.50 89 ASN A N 1
ATOM 681 C CA . ASN A 1 89 ? 11.440 1.608 -0.116 1.00 93.50 89 ASN A CA 1
ATOM 682 C C . ASN A 1 89 ? 11.227 1.631 -1.633 1.00 93.50 89 ASN A C 1
ATOM 684 O O . ASN A 1 89 ? 12.204 1.693 -2.378 1.00 93.50 89 ASN A O 1
ATOM 688 N N . THR A 1 90 ? 9.972 1.668 -2.079 1.00 92.81 90 THR A N 1
ATOM 689 C CA . THR A 1 90 ? 9.625 1.755 -3.502 1.00 92.81 90 THR A CA 1
ATOM 690 C C . THR A 1 90 ? 10.079 3.081 -4.110 1.00 92.81 90 THR A C 1
ATOM 692 O O . THR A 1 90 ? 10.739 3.072 -5.146 1.00 92.81 90 THR A O 1
ATOM 695 N N . ALA A 1 91 ? 9.854 4.214 -3.435 1.00 93.81 91 ALA A N 1
ATOM 696 C CA . ALA A 1 91 ? 10.342 5.521 -3.888 1.00 93.81 91 ALA A CA 1
ATOM 697 C C . ALA A 1 91 ? 11.872 5.543 -4.066 1.00 93.81 91 ALA A C 1
ATOM 699 O O . ALA A 1 91 ? 12.384 5.984 -5.094 1.00 93.81 91 ALA A O 1
ATOM 700 N N . ARG A 1 92 ? 12.619 4.983 -3.105 1.00 95.31 92 ARG A N 1
ATOM 701 C CA . ARG A 1 92 ? 14.085 4.856 -3.203 1.00 95.31 92 ARG A CA 1
ATOM 702 C C . ARG A 1 92 ? 14.522 3.973 -4.370 1.00 95.31 92 ARG A C 1
ATOM 704 O O . ARG A 1 92 ? 15.544 4.263 -4.992 1.00 95.31 92 ARG A O 1
ATOM 711 N N . ALA A 1 93 ? 13.789 2.894 -4.646 1.00 94.06 93 ALA A N 1
ATOM 712 C CA . ALA A 1 93 ? 14.073 2.010 -5.770 1.00 94.06 93 ALA A CA 1
ATOM 713 C C . ALA A 1 93 ? 13.868 2.736 -7.108 1.00 94.06 93 ALA A C 1
ATOM 715 O O . ALA A 1 93 ? 14.766 2.708 -7.947 1.00 94.06 93 ALA A O 1
ATOM 716 N N . ILE A 1 94 ? 12.763 3.477 -7.252 1.00 94.25 94 ILE A N 1
ATOM 717 C CA . ILE A 1 94 ? 12.483 4.321 -8.423 1.00 94.25 94 ILE A CA 1
ATOM 718 C C . ILE A 1 94 ? 13.618 5.330 -8.639 1.00 94.25 94 ILE A C 1
ATOM 720 O O . ILE A 1 94 ? 14.259 5.323 -9.690 1.00 94.25 94 ILE A O 1
ATOM 724 N N . GLU A 1 95 ? 13.955 6.127 -7.619 1.00 94.44 95 GLU A N 1
ATOM 725 C CA . GLU A 1 95 ? 15.022 7.134 -7.718 1.00 94.44 95 GLU A CA 1
ATOM 726 C C . GLU A 1 95 ? 16.380 6.528 -8.102 1.00 94.44 95 GLU A C 1
ATOM 728 O O . GLU A 1 95 ? 17.191 7.145 -8.805 1.00 94.44 95 GLU A O 1
ATOM 733 N N . LYS A 1 96 ? 16.683 5.331 -7.589 1.00 93.62 96 LYS A N 1
ATOM 734 C CA . LYS A 1 96 ? 17.916 4.618 -7.918 1.00 93.62 96 LYS A CA 1
ATOM 735 C C . LYS A 1 96 ? 17.923 4.219 -9.395 1.00 93.62 96 LYS A C 1
ATOM 737 O O . LYS A 1 96 ? 18.884 4.563 -10.089 1.00 93.62 96 LYS A O 1
ATOM 742 N N . THR A 1 97 ? 16.864 3.571 -9.869 1.00 93.62 97 THR A N 1
ATOM 743 C CA . THR A 1 97 ? 16.738 3.097 -11.253 1.00 93.62 97 THR A CA 1
ATOM 744 C C . THR A 1 97 ? 16.776 4.252 -12.253 1.00 93.62 97 THR A C 1
ATOM 746 O O . THR A 1 97 ? 17.533 4.217 -13.224 1.00 93.62 97 THR A O 1
ATOM 749 N N . GLU A 1 98 ? 16.066 5.349 -11.994 1.00 92.31 98 GLU A N 1
ATOM 750 C CA . GLU A 1 98 ? 16.097 6.533 -12.863 1.00 92.31 98 GLU A CA 1
ATOM 751 C C . GLU A 1 98 ? 17.494 7.167 -12.959 1.00 92.31 98 GLU A C 1
ATOM 753 O O . GLU A 1 98 ? 17.950 7.584 -14.037 1.00 92.31 98 GLU A O 1
ATOM 758 N N . ARG A 1 99 ? 18.215 7.221 -11.831 1.00 90.62 99 ARG A N 1
ATOM 759 C CA . ARG A 1 99 ? 19.588 7.736 -11.775 1.00 90.62 99 ARG A CA 1
ATOM 760 C C . ARG A 1 99 ? 20.547 6.852 -12.572 1.00 90.62 99 ARG A C 1
ATOM 762 O O . ARG A 1 99 ? 21.433 7.377 -13.255 1.00 90.62 99 ARG A O 1
ATOM 769 N N . GLU A 1 100 ? 20.383 5.536 -12.502 1.00 90.81 100 GLU A N 1
ATOM 770 C CA . GLU A 1 100 ? 21.163 4.564 -13.274 1.00 90.81 100 GLU A CA 1
ATOM 771 C C . GLU A 1 100 ? 20.869 4.679 -14.776 1.00 90.81 100 GLU A C 1
ATOM 773 O O . GLU A 1 100 ? 21.804 4.858 -15.565 1.00 90.81 100 GLU A O 1
ATOM 778 N N . ASN A 1 101 ? 19.594 4.752 -15.162 1.00 87.38 101 ASN A N 1
ATOM 779 C CA . ASN A 1 101 ? 19.154 4.957 -16.546 1.00 87.38 101 ASN A CA 1
ATOM 780 C C . ASN A 1 101 ? 19.719 6.254 -17.150 1.00 8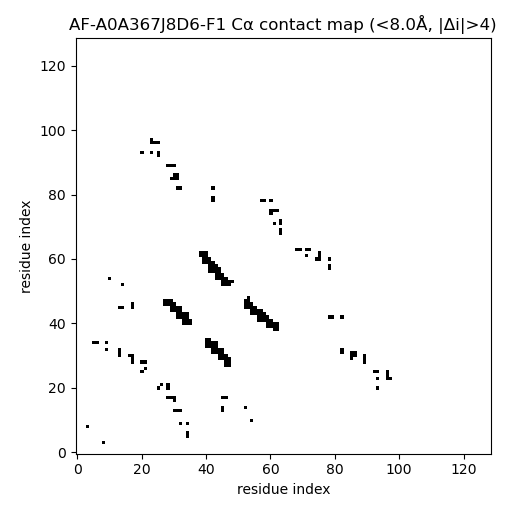7.38 101 ASN A C 1
ATOM 782 O O . ASN A 1 101 ? 20.199 6.283 -18.289 1.00 87.38 101 ASN A O 1
ATOM 786 N N . SER A 1 102 ? 19.742 7.336 -16.372 1.00 85.62 102 SER A N 1
ATOM 787 C CA . SER A 1 102 ? 20.317 8.621 -16.789 1.00 85.62 102 SER A CA 1
ATOM 788 C C . SER A 1 102 ? 21.836 8.556 -16.997 1.00 85.62 102 SER A C 1
ATOM 790 O O . SER A 1 102 ? 22.379 9.203 -17.900 1.00 85.62 102 SER A O 1
ATOM 792 N N . ARG A 1 103 ? 22.551 7.774 -16.178 1.00 81.81 103 ARG A N 1
ATOM 793 C CA . ARG A 1 103 ? 24.002 7.558 -16.310 1.00 81.81 103 ARG A CA 1
ATOM 794 C C . ARG A 1 103 ? 24.339 6.647 -17.490 1.00 81.81 103 ARG A C 1
ATOM 796 O O . ARG A 1 103 ? 25.280 6.959 -18.220 1.00 81.81 103 ARG A O 1
ATOM 803 N N . GLY A 1 104 ? 23.566 5.582 -17.710 1.00 73.12 104 GLY A N 1
ATOM 804 C CA . GLY A 1 104 ? 23.710 4.681 -18.858 1.00 73.12 104 GLY A CA 1
ATOM 805 C C . GLY A 1 104 ? 23.588 5.429 -20.186 1.00 73.12 104 GLY A C 1
ATOM 806 O O . GLY A 1 104 ? 24.513 5.401 -20.999 1.00 73.12 104 GLY A O 1
ATOM 807 N N . LYS A 1 105 ? 22.531 6.240 -20.339 1.00 70.81 105 LYS A N 1
ATOM 808 C CA . LYS A 1 105 ? 22.318 7.091 -21.526 1.00 70.81 105 LYS A CA 1
ATOM 809 C C . LYS A 1 105 ? 23.463 8.084 -21.774 1.00 70.81 105 LYS A C 1
ATOM 811 O O . LYS A 1 105 ? 23.802 8.368 -22.924 1.00 70.81 105 LYS A O 1
ATOM 816 N N . LYS A 1 106 ? 24.083 8.631 -20.717 1.00 64.25 106 LYS A N 1
ATOM 817 C CA . LYS A 1 106 ? 25.258 9.516 -20.852 1.00 64.25 106 LYS A CA 1
ATOM 818 C C . LYS A 1 106 ? 26.485 8.764 -21.375 1.00 64.25 106 LYS A C 1
ATOM 820 O O . LYS A 1 106 ? 27.174 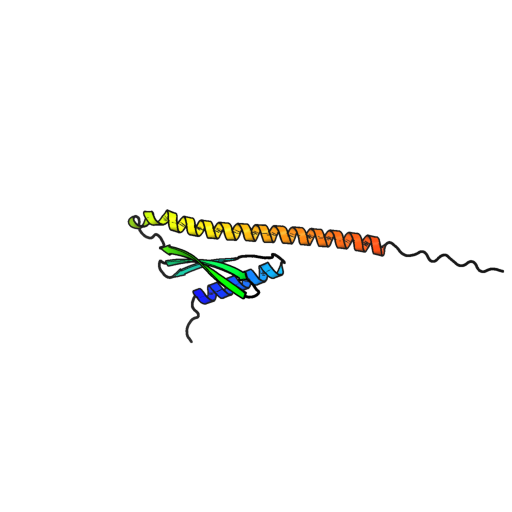9.303 -22.237 1.00 64.25 106 LYS A O 1
ATOM 825 N N . ARG A 1 107 ? 26.748 7.546 -20.889 1.00 65.12 107 ARG A N 1
ATOM 826 C CA . ARG A 1 107 ? 27.884 6.719 -21.339 1.00 65.12 107 ARG A CA 1
ATOM 827 C C . ARG A 1 107 ? 27.727 6.295 -22.799 1.00 65.12 107 ARG A C 1
ATOM 829 O O . ARG A 1 107 ? 28.622 6.552 -23.595 1.00 65.12 107 ARG A O 1
ATOM 836 N N . GLU A 1 108 ? 26.547 5.809 -23.181 1.00 63.69 108 GLU A N 1
ATOM 837 C CA . GLU A 1 108 ? 26.261 5.392 -24.561 1.00 63.69 108 GLU A CA 1
ATOM 838 C C . GLU A 1 108 ? 26.430 6.544 -25.574 1.00 63.69 108 GLU A C 1
ATOM 840 O O . GLU A 1 108 ? 27.003 6.369 -26.651 1.00 63.69 108 GLU A O 1
ATOM 845 N N . ARG A 1 109 ? 26.007 7.767 -25.216 1.00 63.34 109 ARG A N 1
ATOM 846 C CA . ARG A 1 109 ? 26.230 8.963 -26.051 1.00 63.34 109 ARG A CA 1
ATOM 847 C C . ARG A 1 109 ? 27.711 9.304 -26.227 1.00 63.34 109 ARG A C 1
ATOM 849 O O . ARG A 1 109 ? 28.092 9.784 -27.294 1.00 63.34 109 ARG A O 1
ATOM 856 N N . VAL A 1 110 ? 28.534 9.103 -25.198 1.00 65.81 110 VAL A N 1
ATOM 857 C CA . VAL A 1 110 ? 29.982 9.351 -25.272 1.00 65.81 110 VAL A CA 1
ATOM 858 C C . VAL A 1 110 ? 30.655 8.313 -26.173 1.00 65.81 110 VAL A C 1
ATOM 860 O O . VAL A 1 110 ? 31.454 8.690 -27.030 1.00 65.81 110 VAL A O 1
ATOM 863 N N . ASP A 1 111 ? 30.280 7.041 -26.059 1.00 65.56 111 ASP A N 1
ATOM 864 C CA . ASP A 1 111 ? 30.864 5.960 -26.862 1.00 65.56 111 ASP A CA 1
ATOM 865 C C . ASP A 1 111 ? 30.443 6.028 -28.341 1.00 65.56 111 ASP A C 1
ATOM 867 O O . ASP A 1 111 ? 31.275 5.857 -29.240 1.00 65.56 111 ASP A O 1
ATOM 871 N N . ARG A 1 112 ? 29.189 6.407 -28.633 1.00 64.44 112 ARG A N 1
ATOM 872 C CA . ARG A 1 112 ? 28.743 6.707 -30.009 1.00 64.44 112 ARG A CA 1
ATOM 873 C C . 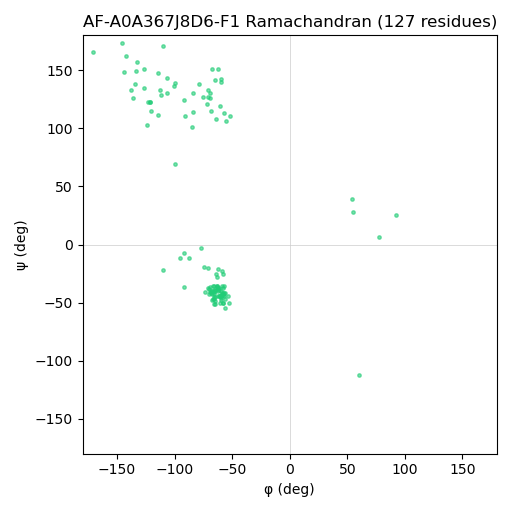ARG A 1 112 ? 29.505 7.875 -30.644 1.00 64.44 112 ARG A C 1
ATOM 875 O O . ARG A 1 112 ? 29.825 7.829 -31.826 1.00 64.44 112 ARG A O 1
ATOM 882 N N . ARG A 1 113 ? 29.836 8.921 -29.877 1.00 60.66 113 ARG A N 1
ATOM 883 C CA . ARG A 1 113 ? 30.638 10.050 -30.389 1.00 60.66 113 ARG A CA 1
ATOM 884 C C . ARG A 1 113 ? 32.087 9.654 -30.676 1.00 60.66 113 ARG A C 1
ATOM 886 O O . ARG A 1 113 ? 32.649 10.124 -31.659 1.00 60.66 113 ARG A O 1
ATOM 893 N N . LYS A 1 114 ? 32.682 8.776 -29.861 1.00 60.56 114 LYS A N 1
ATOM 894 C CA . LYS A 1 114 ? 34.042 8.257 -30.095 1.00 60.56 114 LYS A CA 1
ATOM 895 C C . LYS A 1 114 ? 34.118 7.341 -31.321 1.00 60.56 114 LYS A C 1
ATOM 897 O O . LYS A 1 114 ? 35.065 7.446 -32.093 1.00 60.56 114 LYS A O 1
ATOM 902 N N . SER A 1 115 ? 33.113 6.491 -31.533 1.00 59.66 115 SER A N 1
ATOM 903 C CA . SER A 1 115 ? 33.046 5.614 -32.714 1.00 59.66 115 SER A CA 1
ATOM 904 C C . SER A 1 115 ? 32.771 6.386 -34.012 1.00 59.66 115 SER A C 1
ATOM 906 O O . SER A 1 115 ? 33.416 6.113 -35.020 1.00 59.66 115 SER A O 1
ATOM 908 N N . ALA A 1 116 ? 31.913 7.412 -33.990 1.00 59.84 116 ALA A N 1
ATOM 909 C CA . ALA A 1 116 ? 31.643 8.256 -35.161 1.00 59.84 116 ALA A CA 1
ATOM 910 C C . ALA A 1 116 ? 32.810 9.190 -35.559 1.00 59.84 116 ALA A C 1
ATOM 912 O O . ALA A 1 116 ? 32.873 9.637 -36.701 1.00 59.84 116 ALA A O 1
ATOM 913 N N . GLY A 1 117 ? 33.745 9.480 -34.645 1.00 54.84 117 GLY A N 1
ATOM 914 C CA . GLY A 1 117 ? 34.950 10.277 -34.922 1.00 54.84 117 GLY A CA 1
ATOM 915 C C . GLY A 1 117 ? 36.067 9.527 -35.660 1.00 54.84 117 GLY A C 1
ATOM 916 O O . GLY A 1 117 ? 37.086 10.128 -35.987 1.00 54.84 117 GLY A O 1
ATOM 917 N N . SER A 1 118 ? 35.895 8.230 -35.932 1.00 53.41 118 SER A N 1
ATOM 918 C CA . SER A 1 118 ? 36.885 7.395 -36.622 1.00 53.41 118 SER A CA 1
ATOM 919 C C . SER A 1 118 ? 36.522 7.245 -38.104 1.00 53.41 118 SER A C 1
ATOM 921 O O . SER A 1 118 ? 36.120 6.175 -38.548 1.00 53.41 118 SER A O 1
ATOM 923 N N . ILE A 1 119 ? 36.629 8.326 -38.884 1.00 50.06 119 ILE A N 1
ATOM 924 C CA . ILE A 1 119 ? 36.581 8.231 -40.353 1.00 50.06 119 ILE A CA 1
ATOM 925 C C . ILE A 1 119 ? 37.904 7.586 -40.806 1.00 50.06 119 ILE A C 1
ATOM 927 O O . ILE A 1 119 ? 38.961 8.156 -40.523 1.00 50.06 119 ILE A O 1
ATOM 931 N N . PRO A 1 120 ? 37.907 6.437 -41.510 1.00 47.62 120 PRO A N 1
ATOM 932 C CA . PRO A 1 120 ? 39.131 5.906 -42.088 1.00 47.62 120 PRO A CA 1
ATOM 933 C C . PRO A 1 120 ? 39.565 6.849 -43.212 1.00 47.62 120 PRO A C 1
ATOM 935 O O . PRO A 1 120 ? 38.869 7.008 -44.216 1.00 47.62 120 PRO A O 1
ATOM 938 N N . THR A 1 121 ? 40.712 7.502 -43.055 1.00 49.72 121 THR A N 1
ATOM 939 C CA . THR A 1 121 ? 41.333 8.279 -44.127 1.00 49.72 121 THR A CA 1
ATOM 940 C C . THR A 1 121 ? 41.711 7.335 -45.267 1.00 49.72 121 THR A C 1
ATOM 942 O O . THR A 1 121 ? 42.652 6.547 -45.166 1.00 49.72 121 THR A O 1
ATOM 945 N N . LEU A 1 122 ? 40.966 7.415 -46.373 1.00 49.19 122 LEU A N 1
ATOM 946 C CA . LEU A 1 122 ? 41.317 6.788 -47.646 1.00 49.19 122 LEU A CA 1
ATOM 947 C C . LEU A 1 122 ? 42.715 7.271 -48.058 1.00 49.19 122 LEU A C 1
ATOM 949 O O . LEU A 1 122 ? 42.905 8.422 -48.457 1.00 49.19 122 LEU A O 1
ATOM 953 N N . LYS A 1 123 ? 43.714 6.388 -47.939 1.00 47.16 123 LYS A N 1
ATOM 954 C CA . LYS A 1 123 ? 45.051 6.600 -48.500 1.00 47.16 123 LYS A CA 1
ATOM 955 C C . LYS A 1 123 ? 44.899 6.820 -50.006 1.00 47.16 123 LYS A C 1
ATOM 957 O O . LYS A 1 123 ? 44.522 5.904 -50.730 1.00 47.16 123 LYS A O 1
ATOM 962 N N . LYS A 1 124 ? 45.208 8.036 -50.467 1.00 50.19 124 LYS A N 1
ATOM 963 C CA . LYS A 1 124 ? 45.359 8.370 -51.889 1.00 50.19 124 LYS A CA 1
ATOM 964 C C . LYS A 1 124 ? 46.337 7.383 -52.536 1.00 50.19 124 LYS A C 1
ATOM 966 O O . LYS A 1 124 ? 47.533 7.421 -52.249 1.00 50.19 124 LYS A O 1
ATOM 971 N N . LEU A 1 125 ? 45.820 6.522 -53.410 1.00 48.25 125 LEU A N 1
ATOM 972 C CA . LEU A 1 125 ? 46.611 5.799 -54.400 1.00 48.25 125 LEU A CA 1
ATOM 973 C C . LEU A 1 125 ? 47.278 6.838 -55.310 1.00 48.25 125 LEU A C 1
ATOM 975 O O . LEU A 1 125 ? 46.600 7.657 -55.929 1.00 48.25 125 LEU A O 1
ATOM 979 N N . ARG A 1 126 ? 48.613 6.845 -55.326 1.00 48.09 126 ARG A N 1
ATOM 980 C CA . ARG A 1 126 ? 49.401 7.633 -56.280 1.00 48.09 126 ARG A CA 1
ATOM 981 C C . ARG A 1 126 ? 49.251 6.992 -57.665 1.00 48.09 126 ARG A C 1
ATOM 983 O O . ARG A 1 126 ? 49.423 5.776 -57.746 1.00 48.09 126 ARG A O 1
ATOM 990 N N . PRO A 1 127 ? 48.982 7.754 -58.735 1.00 46.66 127 PRO A N 1
ATOM 991 C CA . PRO A 1 127 ? 49.122 7.226 -60.078 1.00 46.66 127 PRO A CA 1
ATOM 992 C C . PRO A 1 127 ? 50.611 7.143 -60.426 1.00 46.66 127 PRO A C 1
ATOM 994 O O . PRO A 1 127 ? 51.361 8.105 -60.265 1.00 46.66 127 PRO A O 1
ATOM 997 N N . SER A 1 128 ? 51.028 5.959 -60.854 1.00 47.56 128 SER A N 1
ATOM 998 C CA . SER A 1 128 ? 52.304 5.700 -61.505 1.00 47.56 128 SER A CA 1
ATOM 999 C C . SER A 1 128 ? 52.175 6.001 -62.994 1.00 47.56 128 SER A C 1
ATOM 1001 O O . SER A 1 128 ? 51.432 5.285 -63.662 1.00 47.56 128 SER A O 1
ATOM 1003 N N . THR A 1 129 ? 52.885 7.024 -63.467 1.00 44.47 129 THR A N 1
ATOM 1004 C CA . THR A 1 129 ? 53.686 7.070 -64.711 1.00 44.47 129 THR A CA 1
ATOM 1005 C C . THR A 1 129 ? 54.304 8.449 -64.832 1.00 44.47 129 THR A C 1
ATOM 1007 O O . THR A 1 129 ? 53.533 9.427 -64.714 1.00 44.47 129 THR A O 1
#

pLDDT: mean 85.87, std 16.11, range [44.47, 97.5]

Organism: Rhizopus azygosporus (NCBI:txid86630)

Nearest PDB structures (foldseek):
  4mh8-assembly1_A  TM=5.397E-01  e=1.715E-01  Moloney murine leukemia virus isolate Shinnick
  5dmq-assembly1_A  TM=6.603E-01  e=2.485E-01  Moloney murine leukemia virus isolate Shinnick
  3w03-assembly1_B  TM=3.829E-01  e=1.184E-01  Homo sapiens
  8wut-assembly1_E  TM=6.622E-01  e=3.601E-01  Moloney murine leukemia virus
  2qm4-assembly1_A  TM=2.888E-01  e=1.339E-01  Homo sapiens

Secondary structure (DSSP, 8-state):
-PPPPHHHHHHHHHHHHHHHHHHHT-TT-EEEEEEEETTEEEEEEEEEETTEEEEEEEEEEE---SGGGGGGHHHHHHHHHHHHHHHHHHHHHHHHHHHHHHHHHHHHHHHHHHHHT-------PPP--

Mean predicted aligned error: 9.89 Å

Solvent-accessible surface area (backbone atoms only — not comparable to full-atom values): 7711 Å² total; per-residue (Å²): 134,81,81,82,54,66,69,58,53,50,53,50,54,45,46,55,56,43,52,56,45,45,73,72,63,40,78,88,50,53,41,66,50,79,48,73,58,91,55,40,38,35,32,33,35,37,36,67,56,97,91,38,82,45,81,40,80,75,46,74,36,67,63,76,87,49,81,91,42,52,85,51,45,64,60,40,50,51,51,54,49,50,51,53,50,47,53,53,52,40,53,52,46,50,58,50,43,55,53,48,54,57,50,52,56,52,50,54,55,52,54,53,54,58,60,70,69,64,72,81,79,79,76,81,81,78,85,90,129